Protein AF-A0A2S7UA98-F1 (afdb_monomer_lite)

Sequence (71 aa):
MFNDIHSPLGDIDLSKEFTIGFPFTYYYEFRLDDHSIPNAGWNLKNLLLDCCSTWLTVVFIAFLFKKYFKK

Radius of gyration: 20.34 Å; chains: 1; bounding box: 44×36×53 Å

Foldseek 3Di:
DPDDPVDVVPPDPQPDWDFDDPPDTQATHPDPPDDPDPPPRGDVVRVVVRVVVVVVVVVVVVVVCCVVVPD

Organism: NCBI:txid1217969

pLDDT: mean 74.77, std 18.14, range [40.09, 97.81]

Secondary structure (DSSP, 8-state):
-------TTSSS-TTS---EESSSEEE-----SS-SSTTTTB-HHHHHHHHHHHHHHHHHHHHHHHHHS--

Structure (mmCIF, N/CA/C/O backbone):
data_AF-A0A2S7UA98-F1
#
_entry.id   AF-A0A2S7UA98-F1
#
loop_
_atom_site.group_PDB
_atom_site.id
_atom_site.type_symbol
_atom_site.label_atom_id
_atom_site.label_alt_id
_atom_site.label_comp_id
_atom_site.label_asym_id
_atom_site.label_entity_id
_atom_site.label_seq_id
_atom_site.pdbx_PDB_ins_code
_atom_site.Cartn_x
_atom_site.Cartn_y
_atom_site.Cartn_z
_atom_site.occupancy
_atom_site.B_iso_or_equiv
_atom_site.auth_seq_id
_atom_site.auth_comp_id
_atom_site.auth_asym_id
_atom_site.auth_atom_id
_atom_site.pdbx_PDB_model_num
ATOM 1 N N . MET A 1 1 ? 18.936 -29.636 -26.718 1.00 40.09 1 MET A N 1
ATOM 2 C CA . MET A 1 1 ? 17.536 -30.011 -26.451 1.00 40.09 1 MET A CA 1
ATOM 3 C C . MET A 1 1 ? 17.417 -30.264 -24.956 1.00 40.09 1 MET A C 1
ATOM 5 O O . MET A 1 1 ? 17.713 -31.359 -24.502 1.00 40.09 1 MET A O 1
ATOM 9 N N . PHE A 1 2 ? 17.125 -29.209 -24.193 1.00 43.72 2 PHE A N 1
ATOM 10 C CA . PHE A 1 2 ? 16.667 -29.323 -22.810 1.00 43.72 2 PHE A CA 1
ATOM 11 C C . PHE A 1 2 ? 15.161 -29.105 -22.864 1.00 43.72 2 PHE A C 1
ATOM 13 O O . PHE A 1 2 ? 14.713 -28.096 -23.401 1.00 43.72 2 PHE A O 1
ATOM 20 N N . ASN A 1 3 ? 14.435 -30.132 -22.434 1.00 43.09 3 ASN A N 1
ATOM 21 C CA . ASN A 1 3 ? 12.986 -30.229 -22.474 1.00 43.09 3 ASN A CA 1
ATOM 22 C C . ASN A 1 3 ? 12.302 -29.059 -21.773 1.00 43.09 3 ASN A C 1
ATOM 24 O O . ASN A 1 3 ? 12.777 -28.563 -20.751 1.00 43.09 3 ASN A O 1
ATOM 28 N N . ASP A 1 4 ? 11.146 -28.728 -22.337 1.00 53.59 4 ASP A N 1
ATOM 29 C CA . ASP A 1 4 ? 10.103 -27.844 -21.846 1.00 53.59 4 ASP A CA 1
ATOM 30 C C . ASP A 1 4 ? 9.946 -27.890 -20.324 1.00 53.59 4 ASP A C 1
ATOM 32 O O . ASP A 1 4 ? 9.266 -28.743 -19.747 1.00 53.59 4 ASP A O 1
ATOM 36 N N . ILE A 1 5 ? 10.537 -26.902 -19.660 1.00 53.28 5 ILE A N 1
ATOM 37 C CA . ILE A 1 5 ? 9.983 -26.431 -18.402 1.00 53.28 5 ILE A CA 1
ATOM 38 C C . ILE A 1 5 ? 8.726 -25.675 -18.823 1.00 53.28 5 ILE A C 1
ATOM 40 O O . ILE A 1 5 ? 8.828 -24.575 -19.363 1.00 53.28 5 ILE A O 1
ATOM 44 N N . HIS A 1 6 ? 7.552 -26.275 -18.603 1.00 51.81 6 HIS A N 1
ATOM 45 C CA . HIS A 1 6 ? 6.258 -25.588 -18.590 1.00 51.81 6 HIS A CA 1
ATOM 46 C C . HIS A 1 6 ? 6.279 -24.522 -17.488 1.00 51.81 6 HIS A C 1
ATOM 48 O O . HIS A 1 6 ? 5.655 -24.653 -16.435 1.00 51.81 6 HIS A O 1
ATOM 54 N N . SER A 1 7 ? 7.070 -23.475 -17.693 1.00 55.94 7 SER A N 1
ATOM 55 C CA . SER A 1 7 ? 7.018 -22.301 -16.860 1.00 55.94 7 SER A CA 1
ATOM 56 C C . SER A 1 7 ? 5.690 -21.632 -17.196 1.00 55.94 7 SER A C 1
ATOM 58 O O . SER A 1 7 ? 5.457 -21.331 -18.369 1.00 55.94 7 SER A O 1
ATOM 60 N N . PRO A 1 8 ? 4.815 -21.364 -16.213 1.00 52.75 8 PRO A N 1
ATOM 61 C CA . PRO A 1 8 ? 3.591 -20.596 -16.443 1.00 52.75 8 PRO A CA 1
ATOM 62 C C . PRO A 1 8 ? 3.885 -19.176 -16.966 1.00 52.75 8 PRO A C 1
ATOM 64 O O . PRO A 1 8 ? 2.968 -18.440 -17.307 1.00 52.75 8 PRO A O 1
ATOM 67 N N . LEU A 1 9 ? 5.169 -18.807 -17.049 1.00 53.22 9 LEU A N 1
ATOM 68 C CA . LEU A 1 9 ? 5.683 -17.590 -17.656 1.00 53.22 9 LEU A CA 1
ATOM 69 C C . LEU A 1 9 ? 5.789 -17.647 -19.195 1.00 53.22 9 LEU A C 1
ATOM 71 O O . LEU A 1 9 ? 6.085 -16.630 -19.808 1.00 53.22 9 LEU A O 1
ATOM 75 N N . GLY A 1 10 ? 5.602 -18.810 -19.830 1.00 51.56 10 GLY A N 1
ATOM 76 C CA . GLY A 1 10 ? 5.756 -18.955 -21.285 1.00 51.56 10 GLY A CA 1
ATOM 77 C C . GLY A 1 10 ? 4.626 -18.330 -22.112 1.00 51.56 10 GLY A C 1
ATOM 78 O O . GLY A 1 10 ? 4.826 -18.060 -23.291 1.00 51.56 10 GLY A O 1
ATOM 79 N N . ASP A 1 11 ? 3.468 -18.092 -21.491 1.00 54.84 11 ASP A N 1
ATOM 80 C CA . ASP A 1 11 ? 2.237 -17.624 -22.153 1.00 54.84 11 ASP A CA 1
ATOM 81 C C . ASP A 1 11 ? 1.802 -16.220 -21.689 1.00 54.84 11 ASP A C 1
ATOM 83 O O . ASP A 1 11 ? 0.785 -15.676 -22.117 1.00 54.84 11 ASP A O 1
ATOM 87 N N . ILE A 1 12 ? 2.575 -15.608 -20.789 1.00 57.41 12 ILE A N 1
ATOM 88 C CA . ILE A 1 12 ? 2.404 -14.198 -20.445 1.00 57.41 12 ILE A CA 1
ATOM 89 C C . ILE A 1 12 ? 3.228 -13.376 -21.416 1.00 57.41 12 ILE A C 1
ATOM 91 O O . ILE A 1 12 ? 4.441 -13.538 -21.525 1.00 57.41 12 ILE A O 1
ATOM 95 N N . ASP A 1 13 ? 2.538 -12.469 -22.096 1.00 58.25 13 ASP A N 1
ATOM 96 C CA . ASP A 1 13 ? 3.139 -11.428 -22.909 1.00 58.25 13 ASP A CA 1
ATOM 97 C C . ASP A 1 13 ? 4.167 -10.654 -22.073 1.00 58.25 13 ASP A C 1
ATOM 99 O O . ASP A 1 13 ? 3.831 -9.768 -21.283 1.00 58.25 13 ASP A O 1
ATOM 103 N N . LEU A 1 14 ? 5.438 -11.025 -22.235 1.00 56.59 14 LEU A N 1
ATOM 104 C CA . LEU A 1 14 ? 6.558 -10.469 -21.488 1.00 56.59 14 LEU A CA 1
ATOM 105 C C . LEU A 1 14 ? 6.789 -8.992 -21.835 1.00 56.59 14 LEU A C 1
ATOM 107 O O . LEU A 1 14 ? 7.643 -8.371 -21.213 1.00 56.59 14 LEU A O 1
ATOM 111 N N . SER A 1 15 ? 6.086 -8.434 -22.834 1.00 56.41 15 SER A N 1
ATOM 112 C CA . SER A 1 15 ? 6.059 -6.995 -23.131 1.00 56.41 15 SER A CA 1
ATOM 113 C C . SER A 1 15 ? 5.185 -6.194 -22.169 1.00 56.41 15 SER A C 1
ATOM 115 O O . SER A 1 15 ? 5.287 -4.968 -22.121 1.00 56.41 15 SER A O 1
ATOM 117 N N . LYS A 1 16 ? 4.357 -6.872 -21.371 1.00 58.09 16 LYS A N 1
ATOM 118 C CA . LYS A 1 16 ? 3.443 -6.227 -20.442 1.00 58.09 16 LYS A CA 1
ATOM 119 C C . LYS A 1 16 ? 4.147 -5.909 -19.126 1.00 58.09 16 LYS A C 1
ATOM 121 O O . LYS A 1 1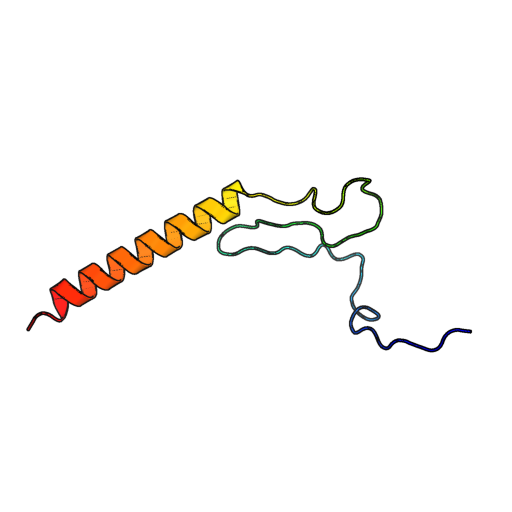6 ? 4.564 -6.798 -18.387 1.00 58.09 16 LYS A O 1
ATOM 126 N N . GLU A 1 17 ? 4.251 -4.621 -18.831 1.00 64.06 17 GLU A N 1
ATOM 127 C CA . GLU A 1 17 ? 4.786 -4.112 -17.571 1.00 64.06 17 GLU A CA 1
ATOM 128 C C . GLU A 1 17 ? 3.951 -4.630 -16.389 1.00 64.06 17 GLU A C 1
ATOM 130 O O . GLU A 1 17 ? 2.724 -4.487 -16.348 1.00 64.06 17 GLU A O 1
ATOM 135 N N . PHE A 1 18 ? 4.619 -5.272 -15.428 1.00 71.44 18 PHE A N 1
ATOM 136 C CA . PHE A 1 18 ? 3.985 -5.791 -14.221 1.00 71.44 18 PHE A CA 1
ATOM 137 C C . PHE A 1 18 ? 4.102 -4.766 -13.099 1.00 71.44 18 PHE A C 1
ATOM 139 O O . PHE A 1 18 ? 5.194 -4.493 -12.604 1.00 71.44 18 PHE A O 1
ATOM 146 N N . THR A 1 19 ? 2.961 -4.226 -12.680 1.00 77.69 19 THR A N 1
ATOM 147 C CA . THR A 1 19 ? 2.885 -3.249 -11.594 1.00 77.69 19 THR A CA 1
ATOM 148 C C . THR A 1 19 ? 2.357 -3.908 -10.323 1.00 77.69 19 THR A C 1
ATOM 150 O O . THR A 1 19 ? 1.366 -4.637 -10.351 1.00 77.69 19 THR A O 1
ATOM 153 N N . ILE A 1 20 ? 3.027 -3.663 -9.195 1.00 82.25 20 ILE A N 1
ATOM 154 C CA . ILE A 1 20 ? 2.634 -4.171 -7.873 1.00 82.25 20 ILE A CA 1
ATOM 155 C C . ILE A 1 20 ? 2.434 -2.985 -6.933 1.00 82.25 20 ILE A C 1
ATOM 157 O O . ILE A 1 20 ? 3.292 -2.102 -6.834 1.00 82.25 20 ILE A O 1
ATOM 161 N N . GLY A 1 21 ? 1.306 -2.970 -6.223 1.00 83.56 21 GLY A N 1
ATOM 162 C CA . GLY A 1 21 ? 1.004 -1.929 -5.249 1.00 83.56 21 GLY A CA 1
ATOM 163 C C . GLY A 1 21 ? -0.392 -1.996 -4.656 1.00 83.56 21 GLY A C 1
ATOM 164 O O . GLY A 1 21 ? -1.323 -2.394 -5.354 1.00 83.56 21 GLY A O 1
ATOM 165 N N . PHE A 1 22 ? -0.542 -1.583 -3.392 1.00 81.62 22 PHE A N 1
ATOM 166 C CA . PHE A 1 22 ? -1.847 -1.231 -2.830 1.00 81.62 22 PHE A CA 1
ATOM 167 C C . PHE A 1 22 ? -1.734 -0.391 -1.543 1.00 81.62 22 PHE A C 1
ATOM 169 O O . PHE A 1 22 ? -1.170 -0.897 -0.567 1.00 81.62 22 PHE A O 1
ATOM 176 N N . PRO A 1 23 ? -2.419 0.771 -1.456 1.00 82.50 23 PRO A N 1
ATOM 177 C CA . PRO A 1 23 ? -3.127 1.503 -2.518 1.00 82.50 23 PRO A CA 1
ATOM 178 C C . PRO A 1 23 ? -2.235 2.204 -3.559 1.00 82.50 23 PRO A C 1
ATOM 180 O O . PRO A 1 23 ? -2.760 2.609 -4.598 1.00 82.50 23 PRO A O 1
ATOM 183 N N . PHE A 1 24 ? -0.926 2.341 -3.330 1.00 88.44 24 PHE A N 1
ATOM 184 C CA . PHE A 1 24 ? -0.002 2.966 -4.281 1.00 88.44 24 PHE A CA 1
ATOM 185 C C . PHE A 1 24 ? 0.947 1.940 -4.916 1.00 88.44 24 PHE A C 1
ATOM 187 O O . PHE A 1 24 ? 1.339 0.950 -4.304 1.00 88.44 24 PHE A O 1
ATOM 194 N N . THR A 1 25 ? 1.361 2.187 -6.162 1.00 88.12 25 THR A N 1
ATOM 195 C CA . THR A 1 25 ? 2.344 1.348 -6.866 1.00 88.12 25 THR A CA 1
ATOM 196 C C . THR A 1 25 ? 3.713 1.472 -6.210 1.00 88.12 25 THR A C 1
ATOM 198 O O . THR A 1 25 ? 4.292 2.558 -6.203 1.00 88.12 25 THR A O 1
ATOM 201 N N . TYR A 1 26 ? 4.253 0.378 -5.678 1.00 85.62 26 TYR A N 1
ATOM 202 C CA . TYR A 1 26 ? 5.600 0.348 -5.100 1.00 85.62 26 TYR A CA 1
ATOM 203 C C . TYR A 1 26 ? 6.610 -0.415 -5.962 1.00 85.62 26 TYR A C 1
ATOM 205 O O . TYR A 1 26 ? 7.797 -0.381 -5.644 1.00 85.62 26 TYR A O 1
ATOM 213 N N . TYR A 1 27 ? 6.180 -1.076 -7.042 1.00 81.31 27 TYR A N 1
ATOM 214 C CA . TYR A 1 27 ? 7.072 -1.798 -7.948 1.00 81.31 27 TYR A CA 1
ATOM 215 C C . TYR A 1 27 ? 6.556 -1.763 -9.390 1.00 81.31 27 TYR A C 1
ATOM 217 O O . TYR A 1 27 ? 5.380 -2.050 -9.618 1.00 81.31 27 TYR A O 1
ATOM 225 N N . TYR A 1 28 ? 7.416 -1.397 -10.344 1.00 70.69 28 TYR A N 1
ATOM 226 C CA . TYR A 1 28 ? 7.034 -1.196 -11.752 1.00 70.69 28 TYR A CA 1
ATOM 227 C C . TYR A 1 28 ? 7.632 -2.222 -12.731 1.00 70.69 28 TYR A C 1
ATOM 229 O O . TYR A 1 28 ? 7.164 -2.337 -13.858 1.00 70.69 28 TYR A O 1
ATOM 237 N N . GLU A 1 29 ? 8.647 -2.995 -12.333 1.00 67.25 29 GLU A N 1
ATOM 238 C CA . GLU A 1 29 ? 9.444 -3.770 -13.293 1.00 67.25 29 GLU A CA 1
ATOM 239 C C . GLU A 1 29 ? 9.780 -5.166 -12.774 1.00 67.25 29 GLU A C 1
ATOM 241 O O . GLU A 1 29 ? 10.630 -5.320 -11.908 1.00 67.25 29 GLU A O 1
ATOM 246 N N . PHE A 1 30 ? 9.189 -6.219 -13.345 1.00 59.41 30 PHE A N 1
ATOM 247 C CA . PHE A 1 30 ? 9.691 -7.592 -13.150 1.00 59.41 30 PHE A CA 1
ATOM 248 C C . PHE A 1 30 ? 10.697 -8.017 -14.239 1.00 59.41 30 PHE A C 1
ATOM 250 O O . PHE A 1 30 ? 11.155 -9.159 -14.250 1.00 59.41 30 PHE A O 1
ATOM 257 N N . ARG A 1 31 ? 11.021 -7.123 -15.185 1.00 57.09 31 ARG A N 1
ATOM 258 C CA . ARG A 1 31 ? 11.828 -7.452 -16.365 1.00 57.09 31 ARG A CA 1
ATOM 259 C C . ARG A 1 31 ? 13.319 -7.522 -16.030 1.00 57.09 31 ARG A C 1
ATOM 261 O O . ARG A 1 31 ? 13.896 -6.578 -15.507 1.00 57.09 31 ARG A O 1
ATOM 268 N N . LEU A 1 32 ? 13.919 -8.657 -16.386 1.00 53.50 32 LEU A N 1
ATOM 269 C CA . LEU A 1 32 ? 15.362 -8.934 -16.391 1.00 53.50 32 LEU A CA 1
ATOM 270 C C . LEU A 1 32 ? 16.064 -8.415 -17.658 1.00 53.50 32 LEU A C 1
ATOM 272 O O . LEU A 1 32 ? 17.278 -8.558 -17.781 1.00 53.50 32 LEU A O 1
ATOM 276 N N . ASP A 1 33 ? 15.312 -7.829 -18.590 1.00 51.88 33 ASP A N 1
ATOM 277 C CA . ASP A 1 33 ? 15.831 -7.381 -19.874 1.00 51.88 33 ASP A CA 1
ATOM 278 C C . ASP A 1 33 ? 16.188 -5.891 -19.798 1.00 51.88 33 ASP A C 1
ATOM 280 O O . ASP A 1 33 ? 15.316 -5.029 -19.709 1.00 51.88 33 ASP A O 1
ATOM 284 N N . ASP A 1 34 ? 17.494 -5.627 -19.861 1.00 53.44 34 ASP A N 1
ATOM 285 C CA . ASP A 1 34 ? 18.154 -4.350 -20.188 1.00 53.44 34 ASP A CA 1
ATOM 286 C C . ASP A 1 34 ? 18.502 -3.346 -19.070 1.00 53.44 34 ASP A C 1
ATOM 288 O O . ASP A 1 34 ? 19.198 -2.365 -19.335 1.00 53.44 34 ASP A O 1
ATOM 292 N N . HIS A 1 35 ? 18.164 -3.606 -17.802 1.00 52.88 35 HIS A N 1
ATOM 293 C CA . HIS A 1 35 ? 18.694 -2.818 -16.679 1.00 52.88 35 HIS A CA 1
ATOM 294 C C . HIS A 1 35 ? 19.801 -3.565 -15.921 1.00 52.88 35 HIS A C 1
ATOM 296 O O . HIS A 1 35 ? 19.614 -4.665 -15.411 1.00 52.88 35 HIS A O 1
ATOM 302 N N . SER A 1 36 ? 20.969 -2.928 -15.788 1.00 61.97 36 SER A N 1
ATOM 303 C CA . SER A 1 36 ? 22.153 -3.473 -15.100 1.00 61.97 36 SER A CA 1
ATOM 304 C C . SER A 1 36 ? 21.972 -3.695 -13.592 1.00 61.97 36 SER A C 1
ATOM 306 O O . SER A 1 36 ? 22.848 -4.272 -12.948 1.00 61.97 36 SER A O 1
ATOM 308 N N . ILE A 1 37 ? 20.852 -3.244 -13.018 1.00 61.00 37 ILE A N 1
ATOM 309 C CA . ILE A 1 37 ? 20.562 -3.325 -11.588 1.00 61.00 37 ILE A CA 1
ATOM 310 C C . ILE A 1 37 ? 19.203 -4.015 -11.405 1.00 61.00 37 ILE A C 1
ATOM 312 O O . ILE A 1 37 ? 18.170 -3.387 -11.651 1.00 61.00 37 ILE A O 1
ATOM 316 N N . PRO A 1 38 ? 19.169 -5.282 -10.948 1.00 58.72 38 PRO A N 1
ATOM 317 C CA . PRO A 1 38 ? 17.914 -5.915 -10.566 1.00 58.72 38 PRO A CA 1
ATOM 318 C C . PRO A 1 38 ? 17.270 -5.108 -9.430 1.00 58.72 38 PRO A C 1
ATOM 320 O O . PRO A 1 38 ? 17.963 -4.684 -8.504 1.00 58.72 38 PRO A O 1
ATOM 323 N N . ASN A 1 39 ? 15.945 -4.930 -9.476 1.00 62.66 39 ASN A N 1
ATOM 324 C CA . ASN A 1 39 ? 15.147 -4.225 -8.461 1.00 62.66 39 ASN A CA 1
ATOM 325 C C . ASN A 1 39 ? 15.262 -2.679 -8.450 1.00 62.66 39 ASN A C 1
ATOM 327 O O . ASN A 1 39 ? 14.953 -2.056 -7.435 1.00 62.66 39 ASN A O 1
ATOM 331 N N . ALA A 1 40 ? 15.659 -2.022 -9.545 1.00 64.31 40 ALA A N 1
ATOM 332 C CA . ALA A 1 40 ? 15.692 -0.550 -9.605 1.00 64.31 40 ALA A CA 1
ATOM 333 C C . ALA A 1 40 ? 14.295 0.117 -9.520 1.00 64.31 40 ALA A C 1
ATOM 335 O O . ALA A 1 40 ? 14.190 1.285 -9.150 1.00 64.31 40 ALA A O 1
ATOM 336 N N . GLY A 1 41 ? 13.219 -0.627 -9.799 1.00 73.19 41 GLY A N 1
ATOM 337 C CA . GLY A 1 41 ? 11.841 -0.123 -9.826 1.00 73.19 41 GLY A CA 1
ATOM 338 C C . GLY A 1 41 ? 11.125 0.005 -8.472 1.00 73.19 41 GLY A C 1
ATOM 339 O O . GLY A 1 41 ? 9.916 0.244 -8.464 1.00 73.19 41 GLY A O 1
ATOM 340 N N . TRP A 1 42 ? 11.805 -0.180 -7.329 1.00 83.75 42 TRP A N 1
ATOM 341 C CA . TRP A 1 42 ? 11.162 -0.057 -6.011 1.00 83.75 42 TRP A CA 1
ATOM 342 C C . TRP A 1 42 ? 10.905 1.399 -5.618 1.00 83.75 42 TRP A C 1
ATOM 344 O O . TRP A 1 42 ? 11.825 2.191 -5.412 1.00 83.75 42 TRP A O 1
ATOM 354 N N .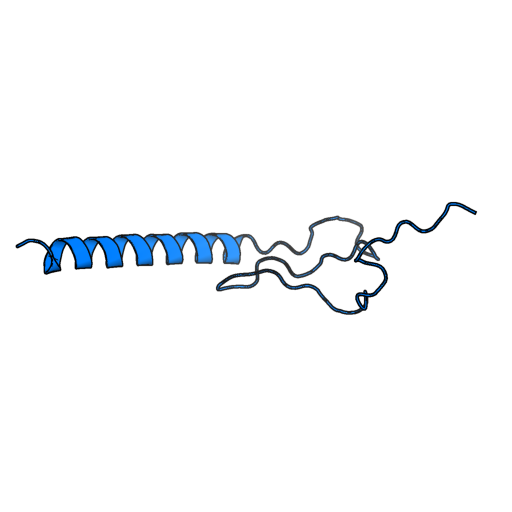 ASN A 1 43 ? 9.640 1.722 -5.368 1.00 87.25 43 ASN A N 1
ATOM 355 C CA . ASN A 1 43 ? 9.231 2.960 -4.722 1.00 87.25 43 ASN A CA 1
ATOM 356 C C . ASN A 1 43 ? 8.878 2.702 -3.249 1.00 87.25 43 ASN A C 1
ATOM 358 O O . ASN A 1 43 ? 7.717 2.536 -2.869 1.00 87.25 43 ASN A O 1
ATOM 362 N N . LEU A 1 44 ? 9.908 2.706 -2.398 1.00 89.06 44 LEU A N 1
ATOM 363 C CA . LEU A 1 44 ? 9.773 2.489 -0.951 1.00 89.06 44 LEU A CA 1
ATOM 364 C C . LEU A 1 44 ? 8.904 3.546 -0.251 1.00 89.06 44 LEU A C 1
ATOM 366 O O . LEU A 1 44 ? 8.334 3.266 0.801 1.00 89.06 44 LEU A O 1
ATOM 370 N N . LYS A 1 45 ? 8.773 4.753 -0.819 1.00 91.56 45 LYS A N 1
ATOM 371 C CA . LYS A 1 45 ? 7.923 5.807 -0.240 1.00 91.56 45 LYS A CA 1
ATOM 372 C C . LYS A 1 45 ? 6.454 5.400 -0.279 1.00 91.56 45 LYS A C 1
ATOM 374 O O . LYS A 1 45 ? 5.759 5.559 0.719 1.00 91.56 45 LYS A O 1
ATOM 379 N N . ASN A 1 46 ? 6.016 4.839 -1.404 1.00 91.50 46 ASN A N 1
ATOM 380 C CA . ASN A 1 46 ? 4.646 4.367 -1.587 1.00 91.50 46 ASN A CA 1
ATOM 381 C C . ASN A 1 46 ? 4.344 3.182 -0.663 1.00 91.50 46 ASN A C 1
ATOM 383 O O . ASN A 1 46 ? 3.326 3.192 0.020 1.00 91.50 46 ASN A O 1
ATOM 387 N N . LEU A 1 47 ? 5.288 2.241 -0.533 1.00 89.12 47 LEU A N 1
ATOM 388 C CA . LEU A 1 47 ? 5.176 1.130 0.417 1.00 89.12 47 LEU A CA 1
ATOM 389 C C . LEU A 1 47 ? 4.983 1.616 1.865 1.00 89.12 47 LEU A C 1
ATOM 391 O O . LEU A 1 47 ? 4.108 1.129 2.581 1.00 89.12 47 LEU A O 1
ATOM 395 N N . LEU A 1 48 ? 5.796 2.580 2.309 1.00 93.94 48 LEU A N 1
ATOM 396 C CA . LEU A 1 48 ? 5.691 3.133 3.662 1.00 93.94 48 LEU A CA 1
ATOM 397 C C . LEU A 1 48 ? 4.372 3.877 3.878 1.00 93.94 48 LEU A C 1
ATOM 399 O O . LEU A 1 48 ? 3.760 3.737 4.936 1.00 93.94 48 LEU A O 1
ATOM 403 N N . LEU A 1 49 ? 3.921 4.636 2.879 1.00 94.00 49 LEU A N 1
ATOM 404 C CA . LEU A 1 49 ? 2.652 5.354 2.935 1.00 94.00 49 LEU A CA 1
ATOM 405 C C . LEU A 1 49 ? 1.484 4.370 3.095 1.00 94.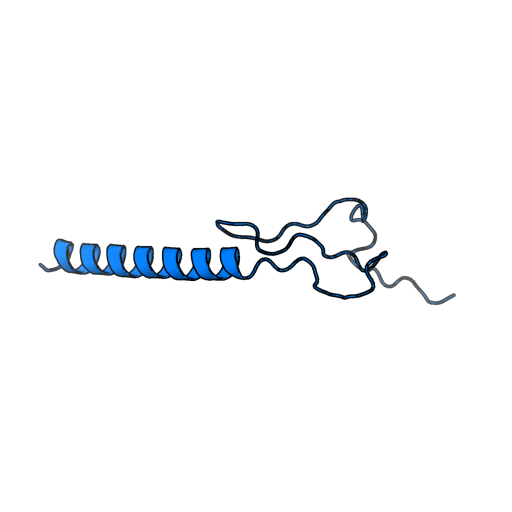00 49 LEU A C 1
ATOM 407 O O . LEU A 1 49 ? 0.656 4.548 3.988 1.00 94.00 49 LEU A O 1
ATOM 411 N N . ASP A 1 50 ? 1.474 3.290 2.316 1.00 93.88 50 ASP A N 1
ATOM 412 C CA . ASP A 1 50 ? 0.462 2.232 2.389 1.00 93.88 50 ASP A CA 1
ATOM 413 C C . ASP A 1 50 ? 0.429 1.561 3.768 1.00 93.88 50 ASP A C 1
ATOM 415 O O . ASP A 1 50 ? -0.646 1.374 4.355 1.00 93.88 50 ASP A O 1
ATOM 419 N N . CYS A 1 51 ? 1.605 1.276 4.338 1.00 94.12 51 CYS A N 1
ATOM 420 C CA . CYS A 1 51 ? 1.734 0.714 5.683 1.00 94.12 51 CYS A CA 1
ATOM 421 C C . CYS A 1 51 ? 1.183 1.666 6.757 1.00 94.12 51 CYS A C 1
ATOM 423 O O . CYS A 1 51 ? 0.387 1.254 7.606 1.00 94.12 51 CYS A O 1
ATOM 425 N N . CYS A 1 52 ? 1.573 2.943 6.714 1.00 96.19 52 CYS A N 1
ATOM 426 C CA . CYS A 1 52 ? 1.122 3.951 7.672 1.00 96.19 52 CYS A CA 1
ATOM 427 C C . CYS A 1 52 ? -0.389 4.188 7.582 1.00 96.19 52 CYS A C 1
ATOM 429 O O . CYS A 1 52 ? -1.067 4.209 8.611 1.00 96.19 52 CYS A O 1
ATOM 431 N N . SER A 1 53 ? -0.922 4.322 6.367 1.00 95.19 53 SER A N 1
ATOM 432 C CA . SER A 1 53 ? -2.354 4.511 6.134 1.00 95.19 53 SER A CA 1
ATOM 433 C C . SER A 1 53 ? -3.164 3.325 6.648 1.00 95.19 53 SER A C 1
ATOM 435 O O . SER A 1 53 ? -4.109 3.519 7.409 1.00 95.19 53 SER A O 1
ATOM 437 N N . THR A 1 54 ? -2.754 2.096 6.320 1.00 95.94 54 THR A N 1
ATOM 438 C CA . THR A 1 54 ? -3.441 0.882 6.785 1.00 95.94 54 THR A CA 1
ATOM 439 C C . THR A 1 54 ? -3.452 0.797 8.310 1.00 95.94 54 THR A C 1
ATOM 441 O O . THR A 1 54 ? -4.491 0.517 8.911 1.00 95.94 54 THR A O 1
ATOM 444 N N . TRP A 1 55 ? -2.321 1.093 8.955 1.00 96.81 55 TRP A N 1
ATOM 445 C CA . TRP A 1 55 ? -2.232 1.102 10.413 1.00 96.81 55 TRP A CA 1
ATOM 446 C C . TRP A 1 55 ? -3.178 2.128 11.047 1.00 96.81 55 TRP A C 1
ATOM 448 O O . TRP A 1 55 ? -3.948 1.777 11.944 1.00 96.81 55 TRP A O 1
ATOM 458 N N . LEU A 1 56 ? -3.182 3.369 10.547 1.00 97.81 56 LEU A N 1
ATOM 459 C CA . LEU A 1 56 ? -4.080 4.418 11.034 1.00 97.81 56 LEU A CA 1
ATOM 460 C C . LEU A 1 56 ? -5.551 4.026 10.866 1.00 97.81 56 LEU A C 1
ATOM 462 O O . LEU A 1 56 ? -6.336 4.195 11.800 1.00 97.81 56 LEU A O 1
ATOM 466 N N . THR A 1 57 ? -5.919 3.450 9.719 1.00 97.00 57 THR A N 1
ATOM 467 C CA . THR A 1 57 ? -7.280 2.974 9.458 1.00 97.00 57 THR A CA 1
ATOM 468 C C . THR A 1 57 ? -7.690 1.876 10.437 1.00 97.00 57 THR A C 1
ATOM 470 O O . THR A 1 57 ? -8.763 1.967 11.033 1.00 97.00 57 THR A O 1
ATOM 473 N N . VAL A 1 58 ? -6.844 0.866 10.663 1.00 97.44 58 VAL A N 1
ATOM 474 C CA . VAL A 1 58 ? -7.144 -0.231 11.598 1.00 97.44 58 VAL A CA 1
ATOM 475 C C . VAL A 1 58 ? -7.283 0.284 13.031 1.00 97.44 58 VAL A C 1
ATOM 477 O O . VAL A 1 58 ? -8.248 -0.064 13.711 1.00 97.44 58 VAL A O 1
ATOM 480 N N . VAL A 1 59 ? -6.367 1.144 13.486 1.00 97.25 59 VAL A N 1
ATOM 481 C CA . VAL A 1 59 ? -6.425 1.742 14.831 1.00 97.25 59 VAL A CA 1
ATOM 482 C C . VAL A 1 59 ? -7.689 2.581 14.998 1.00 97.25 59 VAL A C 1
ATOM 484 O O . VAL A 1 59 ? -8.380 2.459 16.011 1.00 97.25 59 VAL A O 1
ATOM 487 N N . PHE A 1 60 ? -8.020 3.400 14.001 1.00 97.12 60 PHE A N 1
ATOM 488 C CA . PHE A 1 60 ? -9.219 4.227 14.017 1.00 97.12 60 PHE A CA 1
ATOM 489 C C . PHE A 1 60 ? -10.490 3.375 14.085 1.00 97.12 60 PHE A C 1
ATOM 491 O O . PHE A 1 60 ? -11.333 3.594 14.954 1.00 97.12 60 PHE A O 1
ATOM 498 N N . ILE A 1 61 ? -10.600 2.354 13.232 1.00 96.88 61 ILE A N 1
ATOM 499 C CA . ILE A 1 61 ? -11.735 1.428 13.223 1.00 96.88 61 ILE A CA 1
ATOM 500 C C . ILE A 1 61 ? -11.844 0.703 14.570 1.00 96.88 61 ILE A C 1
ATOM 502 O O . ILE A 1 61 ? -12.915 0.704 15.175 1.00 96.88 61 ILE A O 1
ATOM 506 N N . ALA A 1 62 ? -10.748 0.148 15.092 1.00 96.19 62 ALA A N 1
ATOM 507 C CA . ALA A 1 62 ? -10.735 -0.533 16.386 1.00 96.19 62 ALA A CA 1
ATOM 508 C C . ALA A 1 62 ? -11.154 0.398 17.538 1.00 96.19 62 ALA A C 1
ATOM 510 O O . ALA A 1 62 ? -11.901 -0.008 18.433 1.00 96.19 62 ALA A O 1
ATOM 511 N N . PHE A 1 63 ? -10.722 1.662 17.504 1.00 96.19 63 PHE A N 1
ATOM 512 C CA . PHE A 1 63 ? -11.151 2.679 18.458 1.00 96.19 63 PHE A CA 1
ATOM 513 C C . PHE A 1 63 ? -12.659 2.951 18.366 1.00 96.19 63 PHE A C 1
ATOM 515 O O . PHE A 1 63 ? -13.332 2.983 19.400 1.00 96.19 63 PHE A O 1
ATOM 522 N N . LEU A 1 64 ? -13.206 3.094 17.153 1.00 95.50 64 LEU A N 1
ATOM 523 C CA . LEU A 1 64 ? -14.646 3.256 16.952 1.00 95.50 64 LEU A CA 1
ATOM 524 C C . LEU A 1 64 ? -15.414 2.033 17.457 1.00 95.50 64 LEU A C 1
ATOM 526 O O . LEU A 1 64 ? -16.342 2.199 18.244 1.00 95.50 64 LEU A O 1
ATOM 530 N N . PHE A 1 65 ? -15.001 0.813 17.102 1.00 95.56 65 PHE A N 1
ATOM 531 C CA . PHE A 1 65 ? -15.626 -0.411 17.611 1.00 95.56 65 PHE A CA 1
ATOM 532 C C . PHE A 1 65 ? -15.617 -0.450 19.140 1.00 95.56 65 PHE A C 1
ATOM 534 O O . PHE A 1 65 ? -16.655 -0.680 19.754 1.00 95.56 65 PHE A O 1
ATOM 541 N N . LYS A 1 66 ? -14.487 -0.130 19.778 1.00 93.81 66 LYS A N 1
ATOM 542 C CA . LYS A 1 66 ? -14.405 -0.053 21.241 1.00 93.81 66 LYS A CA 1
ATOM 543 C C . LYS A 1 66 ? -15.338 1.007 21.829 1.00 93.81 66 LYS A C 1
ATOM 545 O O . LYS A 1 66 ? -15.849 0.806 22.926 1.00 93.81 66 LYS A O 1
ATOM 550 N N . LYS A 1 67 ? -15.545 2.133 21.144 1.00 91.69 67 LYS A N 1
ATOM 551 C CA . LYS A 1 67 ? -16.443 3.205 21.592 1.00 91.69 67 LYS A CA 1
ATOM 552 C C . LYS A 1 67 ? -17.919 2.831 21.427 1.00 91.69 67 LYS A C 1
ATOM 554 O O . LYS A 1 67 ? -18.694 3.091 22.337 1.00 91.69 67 LYS A O 1
ATOM 559 N N . TYR A 1 68 ? -18.294 2.238 20.295 1.00 87.81 68 TYR A N 1
ATOM 560 C CA . TYR A 1 68 ? -19.687 1.920 19.961 1.00 87.81 68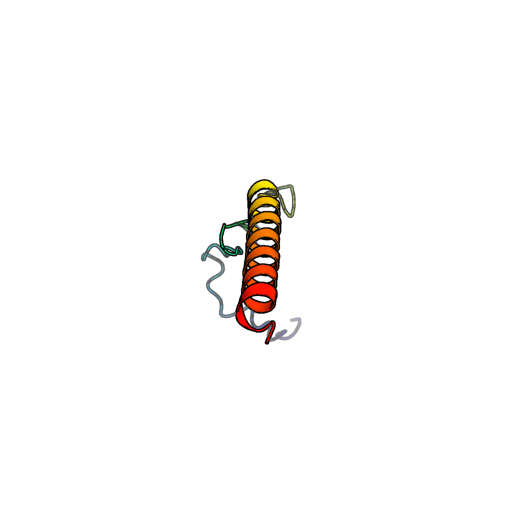 TYR A CA 1
ATOM 561 C C . TYR A 1 68 ? -20.180 0.603 20.574 1.00 87.81 68 TYR A C 1
ATOM 563 O O . TYR A 1 68 ? -21.351 0.506 20.923 1.00 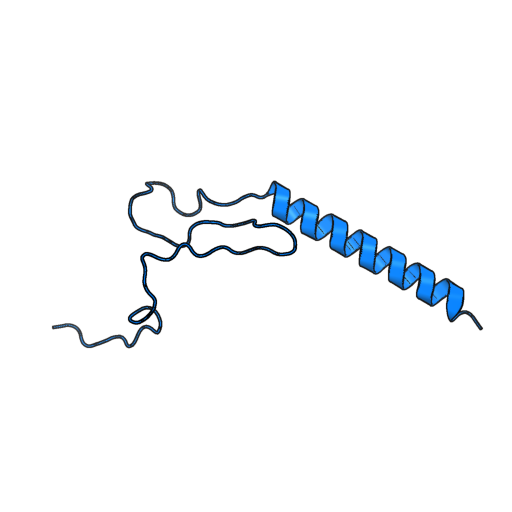87.81 68 TYR A O 1
ATOM 571 N N . PHE A 1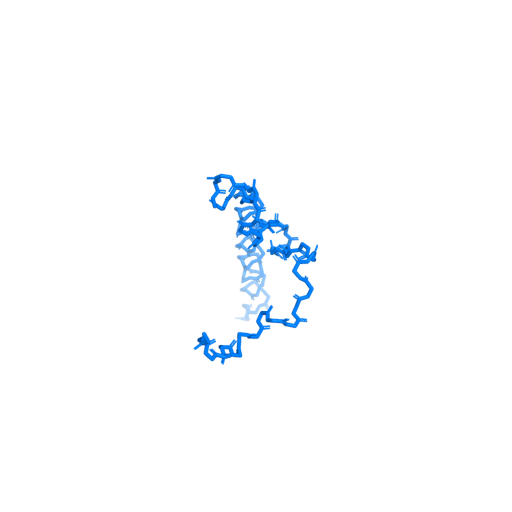 69 ? -19.305 -0.395 20.730 1.00 82.50 69 PHE A N 1
ATOM 572 C CA . PHE A 1 69 ? -19.648 -1.705 21.300 1.00 82.50 69 PHE A CA 1
ATOM 573 C C . PHE A 1 69 ? -19.271 -1.848 22.778 1.00 82.50 69 PHE A C 1
ATOM 575 O O . PHE A 1 69 ? -19.491 -2.908 23.363 1.00 82.50 69 PHE A O 1
ATOM 582 N N . LYS A 1 70 ? -18.757 -0.786 23.415 1.00 63.62 70 LYS A N 1
ATOM 583 C CA . LYS A 1 70 ? -18.809 -0.663 24.876 1.00 63.62 70 LYS A CA 1
ATOM 584 C C . LYS A 1 70 ? -20.267 -0.460 25.288 1.00 63.62 70 LYS A C 1
ATOM 586 O O . LYS A 1 70 ? -20.745 0.668 25.381 1.00 63.62 70 LYS A O 1
ATOM 591 N N . LYS A 1 71 ? -20.961 -1.578 25.462 1.00 54.97 71 LYS A N 1
ATOM 592 C CA . LYS A 1 71 ? -22.178 -1.675 26.259 1.00 54.97 71 LYS A CA 1
ATOM 593 C C . LYS A 1 71 ? -21.803 -1.739 27.736 1.00 54.97 71 LYS A C 1
ATOM 595 O O . LYS A 1 71 ? -20.737 -2.328 28.032 1.00 54.97 71 LYS A O 1
#